Protein AF-A0A923ZHL1-F1 (afdb_monomer_lite)

Sequence (74 aa):
MTAPANFPVMSIAQANALLTAPGSVLEMETATIRGRPTRTWKNAPPTLRDVFVAGRAHGDKIFMVLDDERVTFE

Secondary structure (DSSP, 8-state):
-PPPTT-SSS-HHHHHHHHTSTTSTT-EEEEEETTEEEEEETTS-SSHHHHHHHGGGGTTSEEEEETTEEEE--

Radius of gyration: 19.23 Å; chains: 1; bounding box: 40×29×45 Å

pLDDT: mean 95.67, std 3.17, range [75.06, 98.25]

Foldseek 3Di:
DDDDPCPPVDDPVVV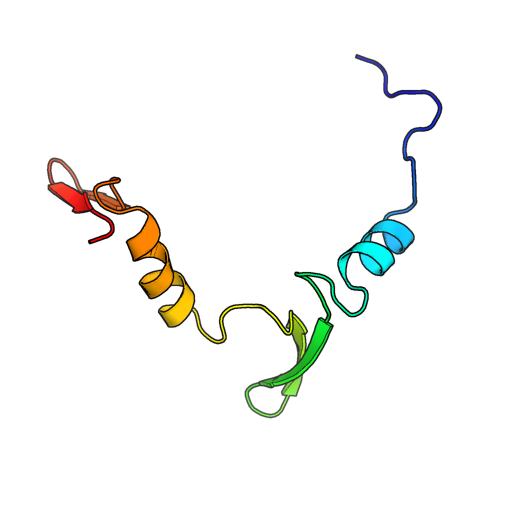VCVCCDPPHQQPWDWDQDPNDTDIDRPNDDPDVVSVLLVLCVQPQDFPDDDPPDTDGSD

Structure (mmCIF, N/CA/C/O backbone):
data_AF-A0A923ZHL1-F1
#
_entry.id   AF-A0A923ZHL1-F1
#
loop_
_atom_site.group_PDB
_atom_site.id
_atom_site.type_symbol
_atom_site.label_atom_id
_atom_site.label_alt_id
_atom_site.label_comp_id
_atom_site.label_asym_id
_atom_site.label_entity_id
_atom_site.label_seq_id
_atom_site.pdbx_PDB_ins_code
_atom_site.Cartn_x
_atom_site.Cartn_y
_atom_site.Cartn_z
_atom_site.occupancy
_atom_site.B_iso_or_equiv
_atom_site.auth_seq_id
_atom_site.auth_comp_id
_atom_site.auth_asym_id
_atom_site.auth_atom_id
_atom_site.pdbx_PDB_model_num
ATOM 1 N N . MET A 1 1 ? 22.290 7.749 20.146 1.00 75.06 1 MET A N 1
ATOM 2 C CA . MET A 1 1 ? 21.184 8.679 19.831 1.00 75.06 1 MET A CA 1
ATOM 3 C C . MET A 1 1 ? 20.071 8.399 20.829 1.00 75.06 1 MET A C 1
ATOM 5 O O . MET A 1 1 ? 19.628 7.260 20.887 1.00 75.06 1 MET A O 1
ATOM 9 N N . THR A 1 2 ? 19.703 9.356 21.679 1.00 88.50 2 THR A N 1
ATOM 10 C CA . THR A 1 2 ? 18.588 9.225 22.636 1.00 88.50 2 THR A CA 1
ATOM 11 C C . THR A 1 2 ? 17.299 9.741 22.002 1.00 88.50 2 THR A C 1
ATOM 13 O O . THR A 1 2 ? 17.328 10.706 21.240 1.00 88.50 2 THR A O 1
ATOM 16 N N . ALA A 1 3 ? 16.174 9.080 22.285 1.00 87.62 3 ALA A N 1
ATOM 17 C CA . ALA A 1 3 ? 14.865 9.533 21.823 1.00 87.62 3 ALA A CA 1
ATOM 18 C C . ALA A 1 3 ? 14.499 10.892 22.465 1.00 87.62 3 ALA A C 1
ATOM 20 O O . ALA A 1 3 ? 14.938 11.169 23.586 1.00 87.62 3 ALA A O 1
ATOM 21 N N . PRO A 1 4 ? 13.719 11.747 21.778 1.00 93.38 4 PRO A N 1
ATOM 22 C CA . PRO A 1 4 ? 13.297 13.034 22.325 1.00 93.38 4 PRO A CA 1
ATOM 23 C C . PRO A 1 4 ? 12.372 12.859 23.541 1.00 93.38 4 PRO A C 1
ATOM 25 O O . PRO A 1 4 ? 11.704 11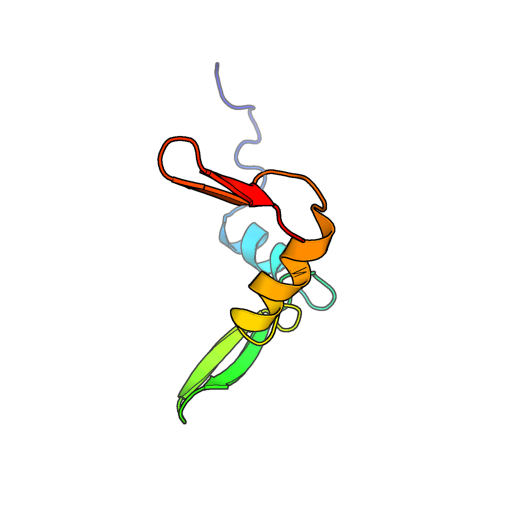.839 23.685 1.00 93.38 4 PRO A O 1
ATOM 28 N N . ALA A 1 5 ? 12.313 13.870 24.414 1.00 94.00 5 ALA A N 1
ATOM 29 C CA . ALA A 1 5 ? 11.602 13.799 25.699 1.00 94.00 5 ALA A CA 1
ATOM 30 C C . ALA A 1 5 ? 10.088 13.536 25.577 1.00 94.00 5 ALA A C 1
ATOM 32 O O . ALA A 1 5 ? 9.475 13.007 26.497 1.00 94.00 5 ALA A O 1
ATOM 33 N N . ASN A 1 6 ? 9.487 13.896 24.444 1.00 94.31 6 ASN A N 1
ATOM 34 C CA . ASN A 1 6 ? 8.077 13.665 24.141 1.00 94.31 6 ASN A CA 1
ATOM 35 C C . ASN A 1 6 ? 7.838 12.364 23.356 1.00 94.31 6 ASN A C 1
ATOM 37 O O . ASN A 1 6 ? 6.772 12.206 22.768 1.00 94.31 6 ASN A O 1
ATOM 41 N N . PHE A 1 7 ? 8.821 11.463 23.281 1.00 93.44 7 PHE A N 1
ATOM 42 C CA . PHE A 1 7 ? 8.661 10.184 22.606 1.00 93.44 7 PHE A CA 1
ATOM 43 C C . PHE A 1 7 ? 8.014 9.131 23.528 1.00 93.44 7 PHE A C 1
ATOM 45 O O . PHE A 1 7 ? 8.498 8.931 24.643 1.00 93.44 7 PHE A O 1
ATOM 52 N N . PRO A 1 8 ? 7.002 8.383 23.046 1.00 94.38 8 PRO A N 1
ATOM 53 C CA . PRO A 1 8 ? 6.301 8.582 21.778 1.00 94.38 8 PRO A CA 1
ATOM 54 C C . PRO A 1 8 ? 5.290 9.737 21.865 1.00 94.38 8 PRO A C 1
ATOM 56 O O . PRO A 1 8 ? 4.598 9.899 22.866 1.00 94.38 8 PRO A O 1
ATOM 59 N N . VAL A 1 9 ? 5.159 10.499 20.773 1.00 95.62 9 VAL A N 1
ATOM 60 C CA . VAL A 1 9 ? 4.260 11.672 20.688 1.00 95.62 9 VAL A CA 1
ATOM 61 C C . VAL A 1 9 ? 2.782 11.284 20.848 1.00 95.62 9 VAL A C 1
ATOM 63 O O . VAL A 1 9 ? 1.959 12.099 21.253 1.00 95.62 9 VAL A O 1
ATOM 66 N N . MET A 1 10 ? 2.437 10.035 20.533 1.00 96.94 10 MET A N 1
ATOM 67 C CA . MET A 1 10 ? 1.112 9.457 20.735 1.00 96.94 10 MET A CA 1
ATOM 68 C C . MET A 1 10 ? 1.211 7.940 20.913 1.00 96.94 10 MET A C 1
ATOM 70 O O . MET A 1 10 ? 2.195 7.313 20.518 1.00 96.94 10 MET A O 1
ATOM 74 N N . SER A 1 11 ? 0.167 7.338 21.473 1.00 97.25 11 SER A N 1
ATOM 75 C CA . SER A 1 11 ? 0.034 5.881 21.536 1.00 97.25 11 SER A CA 1
ATOM 76 C C . SER A 1 11 ? -0.193 5.266 20.148 1.00 97.25 11 SER A C 1
ATOM 78 O O . SER A 1 11 ? -0.720 5.907 19.239 1.00 97.25 11 SER A O 1
ATOM 80 N N . ILE A 1 12 ? 0.112 3.974 20.006 1.00 96.69 12 ILE A N 1
ATOM 81 C CA . ILE A 1 12 ? -0.201 3.199 18.791 1.00 96.69 12 ILE A CA 1
ATOM 82 C C . ILE A 1 12 ? -1.707 3.238 18.482 1.00 96.69 12 ILE A C 1
ATOM 84 O O . ILE A 1 12 ? -2.103 3.329 17.324 1.00 96.69 12 ILE A O 1
ATOM 88 N N . ALA A 1 13 ? -2.558 3.215 19.513 1.00 97.31 13 ALA A N 1
ATOM 89 C CA . ALA A 1 13 ? -4.006 3.295 19.344 1.00 97.31 13 ALA A CA 1
ATOM 90 C C . ALA A 1 13 ? -4.441 4.635 18.727 1.00 97.31 13 ALA A C 1
ATOM 92 O O . ALA A 1 13 ? -5.244 4.646 17.796 1.00 97.31 13 ALA A O 1
ATOM 93 N N . GLN A 1 14 ? -3.871 5.750 19.197 1.00 97.75 14 GLN A N 1
ATOM 94 C CA . GLN A 1 14 ? -4.120 7.076 18.622 1.00 97.75 14 GLN A CA 1
ATOM 95 C C . GLN A 1 14 ? -3.613 7.167 17.179 1.00 97.75 14 GLN A C 1
ATOM 97 O O . GLN A 1 14 ? -4.341 7.652 16.316 1.00 97.75 14 GLN A O 1
ATOM 102 N N . ALA A 1 15 ? -2.417 6.642 16.898 1.00 97.00 15 ALA A N 1
ATOM 103 C CA . ALA A 1 15 ? -1.877 6.608 15.541 1.00 97.00 15 ALA A CA 1
ATOM 104 C C . ALA A 1 15 ? -2.791 5.822 14.588 1.00 97.00 15 ALA A C 1
ATOM 106 O O . ALA A 1 15 ? -3.136 6.316 13.519 1.00 97.00 15 ALA A O 1
ATOM 107 N N . ASN A 1 16 ? -3.255 4.638 14.998 1.00 96.19 16 ASN A N 1
ATOM 108 C CA . ASN A 1 16 ? -4.175 3.828 14.199 1.00 96.19 16 ASN A CA 1
ATOM 109 C C . ASN A 1 16 ? -5.511 4.541 13.956 1.00 96.19 16 ASN A C 1
ATOM 111 O O . ASN A 1 16 ? -6.016 4.512 12.834 1.00 96.19 16 ASN A O 1
ATOM 115 N N . ALA A 1 17 ? -6.077 5.189 14.979 1.00 96.19 17 ALA A N 1
ATOM 116 C CA . ALA A 1 17 ? -7.330 5.930 14.847 1.00 96.19 17 ALA A CA 1
ATOM 117 C C . ALA A 1 17 ? -7.204 7.093 13.851 1.00 96.19 17 ALA A C 1
ATOM 119 O O . ALA A 1 17 ? -8.078 7.269 13.010 1.00 96.19 17 ALA A O 1
ATOM 120 N N . LEU A 1 18 ? -6.097 7.840 13.904 1.00 96.44 18 LEU A N 1
ATOM 121 C CA . LEU A 1 18 ? -5.822 8.934 12.970 1.00 96.44 18 LEU A CA 1
ATOM 122 C C . LEU A 1 18 ? -5.595 8.423 11.546 1.00 96.44 18 LEU A C 1
ATOM 124 O O . LEU A 1 18 ? -6.201 8.926 10.605 1.00 96.44 18 LEU A O 1
ATOM 128 N N . LEU A 1 19 ? -4.753 7.400 11.386 1.00 96.50 19 LEU A N 1
ATOM 129 C CA . LEU A 1 19 ? -4.424 6.839 10.077 1.00 96.50 19 LEU A CA 1
ATOM 130 C C . LEU A 1 19 ? -5.642 6.226 9.384 1.00 96.50 19 LEU A C 1
ATOM 132 O O . LEU A 1 19 ? -5.724 6.299 8.165 1.00 96.50 19 LEU A O 1
ATOM 136 N N . THR A 1 20 ? -6.583 5.643 10.129 1.00 97.19 20 THR A N 1
ATOM 137 C CA . THR A 1 20 ? -7.753 4.942 9.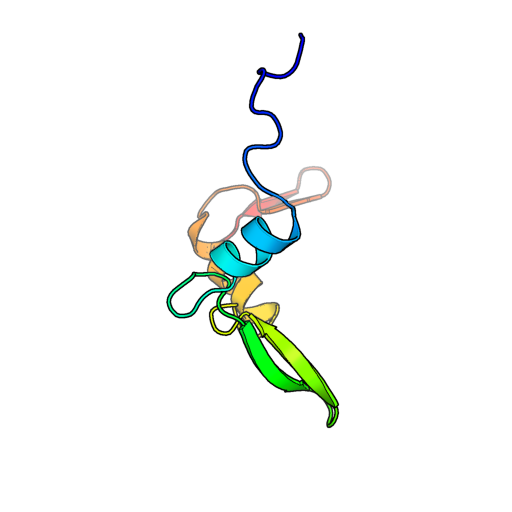565 1.00 97.19 20 THR A CA 1
ATOM 138 C C . THR A 1 20 ? -9.054 5.748 9.598 1.00 97.19 20 THR A C 1
ATOM 140 O O . THR A 1 20 ? -10.117 5.205 9.293 1.00 97.19 20 THR A O 1
ATOM 143 N N . ALA A 1 21 ? -8.981 7.035 9.954 1.00 96.69 21 ALA A N 1
ATOM 144 C CA . ALA A 1 21 ? -10.135 7.927 10.012 1.00 96.69 21 ALA A CA 1
ATOM 145 C C . ALA A 1 21 ? -10.821 8.093 8.635 1.00 96.69 21 ALA A C 1
ATOM 147 O O . ALA A 1 21 ? -10.157 7.963 7.600 1.00 96.69 21 ALA A O 1
ATOM 148 N N . PRO A 1 22 ? -12.128 8.424 8.596 1.00 96.88 22 PRO A N 1
ATOM 149 C CA . PRO A 1 22 ? -12.822 8.751 7.351 1.00 96.88 22 PRO A CA 1
ATOM 150 C C . PRO A 1 22 ? -12.106 9.849 6.553 1.00 96.88 22 PRO A C 1
ATOM 152 O O . PRO A 1 22 ? -11.660 10.846 7.120 1.00 96.88 22 PRO A O 1
ATOM 155 N N . GLY A 1 23 ? -11.993 9.665 5.240 1.00 95.44 23 GLY A N 1
ATOM 156 C CA . GLY A 1 23 ? -11.255 10.534 4.323 1.00 95.44 23 GLY A CA 1
ATOM 157 C C . GLY A 1 23 ? -9.754 10.241 4.230 1.00 95.44 23 GLY A C 1
ATOM 158 O O . GLY A 1 23 ? -9.091 10.781 3.347 1.00 95.44 23 GLY A O 1
ATOM 159 N N . SER A 1 24 ? -9.200 9.387 5.096 1.00 96.12 24 SER A N 1
ATOM 160 C CA . SER A 1 24 ? -7.800 8.967 5.000 1.00 96.12 24 SER A CA 1
ATOM 161 C C . SER A 1 24 ? -7.574 7.969 3.861 1.00 96.12 24 SER A C 1
ATOM 163 O O . SER A 1 24 ? -8.443 7.170 3.508 1.00 96.12 24 SER A O 1
ATOM 165 N N . VAL A 1 25 ? -6.345 7.919 3.345 1.00 94.25 25 VAL A N 1
ATOM 166 C CA . VAL A 1 25 ? -5.908 6.878 2.398 1.00 94.25 25 VAL A CA 1
ATOM 167 C C . VAL A 1 25 ? -6.037 5.465 2.980 1.00 94.25 25 VAL A C 1
ATOM 169 O O . VAL A 1 25 ? -6.265 4.522 2.229 1.00 94.25 25 VAL A O 1
ATOM 172 N N . LEU A 1 26 ? -5.953 5.323 4.310 1.00 96.44 26 LEU A N 1
ATOM 173 C CA . LEU A 1 26 ? -6.163 4.054 5.019 1.00 96.44 26 LEU A CA 1
ATOM 174 C C . LEU A 1 26 ? -7.545 3.968 5.687 1.00 96.44 26 LEU A C 1
ATOM 176 O O . LEU A 1 26 ? -7.706 3.199 6.636 1.00 96.44 26 LEU A O 1
ATOM 180 N N . GLU A 1 27 ? -8.535 4.746 5.230 1.00 97.75 27 GLU A N 1
ATOM 181 C CA . GLU A 1 27 ? -9.927 4.598 5.675 1.00 97.75 27 GLU A CA 1
ATOM 182 C C . GLU A 1 27 ? -10.352 3.128 5.575 1.00 97.75 27 GLU A C 1
ATOM 184 O O . GLU A 1 27 ? -10.126 2.458 4.562 1.00 97.75 27 GLU A O 1
ATOM 189 N N . MET A 1 28 ? -10.941 2.617 6.654 1.00 97.12 28 MET A N 1
ATOM 190 C CA . MET A 1 28 ? -11.305 1.209 6.774 1.00 97.12 28 MET A CA 1
ATOM 191 C C . MET A 1 28 ? -12.794 1.009 6.524 1.00 97.12 28 MET A C 1
ATOM 193 O O . MET A 1 28 ? -13.627 1.752 7.039 1.00 97.12 28 MET A O 1
ATOM 197 N N . GLU A 1 29 ? -13.129 -0.074 5.841 1.00 96.44 29 GLU A N 1
ATOM 198 C CA . GLU A 1 29 ? -14.496 -0.561 5.700 1.00 96.44 29 GLU A CA 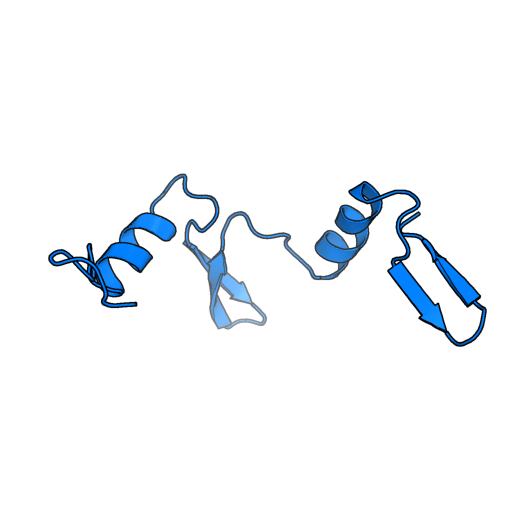1
ATOM 199 C C . GLU A 1 29 ? -14.577 -2.056 6.029 1.00 96.44 29 GLU A C 1
ATOM 201 O O . GLU A 1 29 ? -13.573 -2.708 6.336 1.00 96.44 29 GLU A O 1
ATOM 206 N N . THR A 1 30 ? -15.793 -2.601 6.016 1.00 97.25 30 THR A N 1
ATOM 207 C CA . THR A 1 30 ? -16.013 -4.047 6.099 1.00 97.25 30 THR A CA 1
ATOM 208 C C . THR A 1 30 ? -16.550 -4.541 4.767 1.00 97.25 30 THR A C 1
ATOM 210 O O . THR A 1 30 ? -17.663 -4.191 4.382 1.00 97.25 30 THR A O 1
ATOM 213 N N . ALA A 1 31 ? -15.777 -5.390 4.098 1.00 94.94 31 ALA A N 1
ATOM 214 C CA . ALA A 1 31 ? -16.163 -6.047 2.859 1.00 94.94 31 ALA A CA 1
ATOM 215 C C . ALA A 1 31 ? -16.447 -7.534 3.103 1.00 94.94 31 ALA A C 1
ATOM 217 O O . ALA A 1 31 ? -15.851 -8.173 3.975 1.00 94.94 31 ALA A O 1
ATOM 218 N N . THR A 1 32 ? -17.346 -8.118 2.311 1.00 96.88 32 THR A N 1
ATOM 219 C CA . THR A 1 32 ? -17.563 -9.571 2.326 1.00 96.88 32 THR A CA 1
ATOM 220 C C . THR A 1 32 ? -16.601 -10.235 1.350 1.00 96.88 32 THR A C 1
ATOM 222 O O . THR A 1 32 ? -16.749 -10.099 0.139 1.00 96.88 32 THR A O 1
ATOM 225 N N . ILE A 1 33 ? -15.639 -11.000 1.865 1.00 94.38 33 ILE A N 1
ATOM 226 C CA . ILE A 1 33 ? -14.665 -11.742 1.056 1.00 94.38 33 ILE A CA 1
ATOM 227 C C . ILE A 1 33 ? -14.908 -13.232 1.268 1.00 94.38 33 ILE A C 1
ATOM 229 O O . ILE A 1 33 ? -14.778 -13.739 2.381 1.00 94.38 33 ILE A O 1
ATOM 233 N N . ARG A 1 34 ? -15.284 -13.951 0.200 1.00 95.25 34 ARG A N 1
ATOM 234 C CA . ARG A 1 34 ? -15.599 -15.396 0.253 1.00 95.25 34 ARG A CA 1
ATOM 235 C C . ARG A 1 34 ? -16.600 -15.740 1.373 1.00 95.25 34 ARG A C 1
ATOM 237 O O . ARG A 1 34 ? -16.396 -16.686 2.133 1.00 95.25 34 ARG A O 1
ATOM 244 N N . GLY A 1 35 ? -17.644 -14.917 1.508 1.00 97.50 35 GLY A N 1
ATOM 245 C CA . GLY A 1 35 ? -18.692 -15.062 2.524 1.00 97.50 35 GLY A CA 1
ATOM 246 C C . GLY A 1 35 ? -18.293 -14.657 3.948 1.00 97.50 35 GLY A C 1
ATOM 247 O O . GLY A 1 35 ? -19.089 -14.845 4.863 1.00 97.50 35 GLY A O 1
ATOM 248 N N . ARG A 1 36 ? -17.086 -14.114 4.168 1.00 98.00 36 ARG A N 1
ATOM 249 C CA . ARG A 1 36 ? -16.615 -13.685 5.492 1.00 98.00 36 ARG A CA 1
ATOM 250 C C . ARG A 1 36 ? -16.523 -12.160 5.588 1.00 98.00 36 ARG A C 1
ATOM 252 O O . ARG A 1 36 ? -15.875 -11.556 4.727 1.00 98.00 36 ARG A O 1
ATOM 259 N N . PRO A 1 37 ? -17.105 -11.535 6.629 1.00 98.19 37 PRO A N 1
ATOM 260 C CA . PRO A 1 37 ? -16.899 -10.116 6.884 1.00 98.19 37 PRO A CA 1
ATOM 261 C C . PRO A 1 37 ? -15.426 -9.885 7.217 1.00 98.19 37 PRO A C 1
ATOM 263 O O . PRO A 1 37 ? -14.874 -10.500 8.129 1.00 98.19 37 PRO A O 1
ATOM 266 N N . THR A 1 38 ? -14.780 -9.027 6.441 1.00 96.62 38 THR A N 1
ATOM 267 C CA . THR A 1 38 ? -13.345 -8.768 6.519 1.00 96.62 38 THR A CA 1
ATOM 268 C C . THR A 1 38 ? -13.126 -7.267 6.558 1.00 96.62 38 THR A C 1
ATOM 270 O O . THR A 1 38 ? -13.684 -6.535 5.743 1.00 96.62 38 THR A O 1
ATOM 273 N N . ARG A 1 39 ? -12.309 -6.800 7.504 1.00 95.38 39 ARG A N 1
ATOM 274 C CA . ARG A 1 39 ? -11.864 -5.406 7.519 1.00 95.38 39 ARG A CA 1
ATOM 275 C C . ARG A 1 39 ? -10.863 -5.175 6.394 1.00 95.38 39 ARG A C 1
ATOM 277 O O . ARG A 1 39 ? -9.861 -5.882 6.317 1.00 95.38 39 ARG A O 1
ATOM 284 N N . THR A 1 40 ? -11.122 -4.173 5.571 1.00 95.12 40 THR A N 1
ATOM 285 C CA . THR A 1 40 ? -10.300 -3.804 4.413 1.00 95.12 40 THR A CA 1
ATOM 286 C C . THR A 1 40 ? -10.042 -2.303 4.404 1.00 95.12 40 THR A C 1
ATOM 288 O O . THR A 1 40 ? -10.768 -1.540 5.041 1.00 95.12 40 THR A O 1
ATOM 291 N N . TRP A 1 41 ? -9.005 -1.875 3.684 1.00 95.88 41 TRP A N 1
ATOM 292 C CA . TRP A 1 41 ? -8.845 -0.470 3.315 1.00 95.88 41 TRP A CA 1
ATOM 293 C C . TRP A 1 41 ? -9.769 -0.165 2.144 1.00 95.88 41 TRP A C 1
ATOM 295 O O . TRP A 1 41 ? -9.646 -0.780 1.086 1.00 95.88 41 TRP A O 1
ATOM 305 N N . LYS A 1 42 ? -10.666 0.799 2.329 1.00 95.69 42 LYS A N 1
ATOM 306 C CA . LYS A 1 42 ? -11.670 1.206 1.340 1.00 95.69 42 LYS A CA 1
ATOM 307 C C . LYS A 1 42 ? -11.052 1.717 0.039 1.00 95.69 42 LYS A C 1
ATOM 309 O O . LYS A 1 42 ? -11.586 1.497 -1.039 1.00 95.69 42 LYS A O 1
ATOM 314 N N . ASN A 1 43 ? -9.909 2.390 0.152 1.00 94.56 43 ASN A N 1
ATOM 315 C CA . ASN A 1 43 ? -9.230 3.034 -0.971 1.00 94.56 43 ASN A CA 1
ATOM 316 C C . ASN A 1 43 ? -8.088 2.179 -1.554 1.00 94.56 43 ASN A C 1
ATOM 318 O O . ASN A 1 43 ? -7.324 2.666 -2.387 1.00 94.56 43 ASN A O 1
ATOM 322 N N . ALA A 1 44 ? -7.927 0.926 -1.106 1.00 93.44 44 ALA A N 1
ATOM 323 C CA . ALA A 1 44 ? -6.913 0.033 -1.660 1.00 93.44 44 ALA A CA 1
ATOM 324 C C . ALA A 1 44 ? -7.321 -0.494 -3.048 1.00 93.44 44 ALA A C 1
ATOM 326 O O . ALA A 1 44 ? -8.514 -0.633 -3.328 1.00 93.44 44 ALA A O 1
ATOM 327 N N . PRO A 1 45 ? -6.349 -0.851 -3.912 1.00 93.75 45 PRO A N 1
ATOM 328 C CA . PRO A 1 45 ? -6.646 -1.546 -5.159 1.00 93.75 45 PRO A CA 1
ATOM 329 C C . PRO A 1 45 ? -7.442 -2.837 -4.887 1.00 93.75 45 PRO A C 1
ATOM 331 O O . PRO A 1 45 ? -7.078 -3.589 -3.977 1.00 93.75 45 PRO A O 1
ATOM 334 N N . PRO A 1 46 ? -8.513 -3.123 -5.651 1.00 90.12 46 PRO A N 1
ATOM 335 C CA . PRO A 1 46 ? -9.449 -4.194 -5.312 1.00 90.12 46 PRO A CA 1
ATOM 336 C C . PRO A 1 46 ? -8.845 -5.594 -5.479 1.00 90.12 46 PRO A C 1
ATOM 338 O O . PRO A 1 46 ? -9.302 -6.545 -4.840 1.00 90.12 46 PRO A O 1
ATOM 341 N N . THR A 1 47 ? -7.811 -5.746 -6.313 1.00 92.69 47 THR A N 1
ATOM 342 C CA . THR A 1 47 ? -7.089 -7.009 -6.496 1.00 92.69 47 THR A CA 1
ATOM 343 C C . THR A 1 47 ? -5.582 -6.799 -6.674 1.00 92.69 47 THR A C 1
ATOM 345 O O . THR A 1 47 ? -5.114 -5.718 -7.029 1.00 92.69 47 THR A O 1
ATOM 348 N N . LEU A 1 48 ? -4.800 -7.873 -6.514 1.00 94.00 48 LEU A N 1
ATOM 349 C CA . LEU A 1 48 ? -3.367 -7.864 -6.845 1.00 94.00 48 LEU A CA 1
ATOM 350 C C . LEU A 1 48 ? -3.098 -7.557 -8.327 1.00 94.00 48 LEU A C 1
ATOM 352 O O . LEU A 1 48 ? -2.041 -7.024 -8.655 1.00 94.00 48 LEU A O 1
ATOM 356 N N . ARG A 1 49 ? -4.046 -7.859 -9.224 1.00 96.06 49 ARG A N 1
ATOM 357 C CA . ARG A 1 49 ? -3.922 -7.504 -10.641 1.00 96.06 49 ARG A CA 1
ATOM 358 C C . ARG A 1 49 ? -3.903 -5.989 -10.821 1.00 96.06 49 ARG A C 1
ATOM 360 O O . ARG A 1 49 ? -3.112 -5.500 -11.617 1.00 96.06 49 ARG A O 1
ATOM 367 N N . ASP A 1 50 ? -4.733 -5.260 -10.080 1.00 96.62 50 ASP A N 1
ATOM 368 C CA . ASP A 1 50 ? -4.777 -3.795 -10.148 1.00 96.62 50 ASP A CA 1
ATOM 369 C C . ASP A 1 50 ? -3.471 -3.180 -9.641 1.00 96.62 50 ASP A C 1
ATOM 371 O O . ASP A 1 50 ? -2.965 -2.236 -10.242 1.00 96.62 50 ASP A O 1
ATOM 375 N N . VAL A 1 51 ? -2.866 -3.772 -8.603 1.00 95.56 51 VAL A N 1
ATOM 376 C CA . VAL A 1 51 ? -1.521 -3.398 -8.134 1.00 95.56 51 VAL A CA 1
ATOM 377 C C . VAL A 1 51 ? -0.481 -3.606 -9.237 1.00 95.56 51 VAL A C 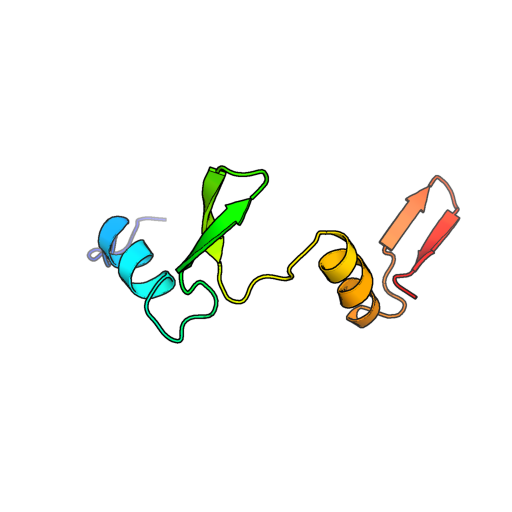1
ATOM 379 O O . VAL A 1 51 ? 0.321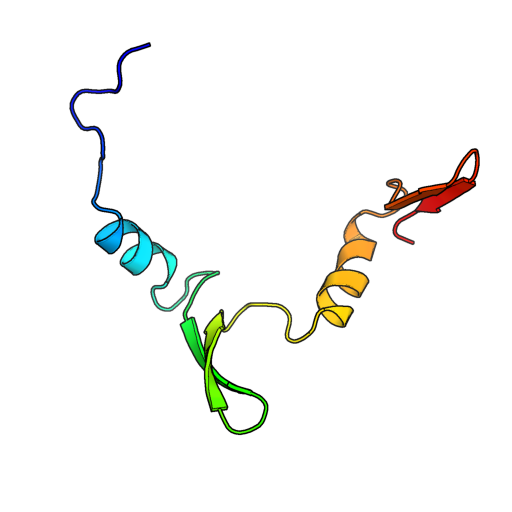 -2.714 -9.502 1.00 95.56 51 VAL A O 1
ATOM 382 N N . PHE A 1 52 ? -0.508 -4.760 -9.911 1.00 94.75 52 PHE A N 1
ATOM 383 C CA . PHE A 1 52 ? 0.422 -5.060 -11.001 1.00 94.75 52 PHE A CA 1
ATOM 384 C C . PHE A 1 52 ? 0.259 -4.088 -12.178 1.00 94.75 52 PHE A C 1
ATOM 386 O O . PHE A 1 52 ? 1.241 -3.544 -12.672 1.00 94.75 52 PHE A O 1
ATOM 393 N N . VAL A 1 53 ? -0.983 -3.808 -12.588 1.00 95.88 53 VAL A N 1
ATOM 394 C CA . VAL A 1 53 ? -1.285 -2.847 -13.660 1.00 95.88 53 VAL A CA 1
ATOM 395 C C . VAL A 1 53 ? -0.840 -1.432 -13.287 1.00 95.88 53 VAL A C 1
ATOM 397 O O . VAL A 1 53 ? -0.280 -0.744 -14.137 1.00 95.88 53 VAL A O 1
ATOM 400 N N . ALA A 1 54 ? -1.040 -1.006 -12.036 1.00 96.06 54 ALA A N 1
ATOM 401 C CA . ALA A 1 54 ? -0.575 0.294 -11.551 1.00 96.06 54 ALA A CA 1
ATOM 402 C C . ALA A 1 54 ? 0.957 0.431 -11.603 1.00 96.06 54 ALA A C 1
ATOM 404 O O . ALA A 1 54 ? 1.467 1.539 -11.765 1.00 96.06 54 ALA A O 1
ATOM 405 N N . GLY A 1 55 ? 1.685 -0.689 -11.531 1.00 96.12 55 GLY A N 1
ATOM 406 C CA . GLY A 1 55 ? 3.138 -0.737 -11.669 1.00 96.12 55 GLY A CA 1
ATOM 407 C C . GLY A 1 55 ? 3.661 -0.126 -12.971 1.00 96.12 55 GLY A C 1
ATOM 408 O O . GLY A 1 55 ? 4.745 0.448 -12.950 1.00 96.12 55 GLY A O 1
ATOM 409 N N . ARG A 1 56 ? 2.878 -0.141 -14.062 1.00 96.19 56 ARG A N 1
ATOM 410 C CA . ARG A 1 56 ? 3.230 0.515 -15.340 1.00 96.19 56 ARG A CA 1
ATOM 411 C C . ARG A 1 56 ? 3.646 1.979 -15.186 1.00 96.19 56 ARG A C 1
ATOM 413 O O . ARG A 1 56 ? 4.531 2.454 -15.879 1.00 96.19 56 ARG A O 1
ATOM 420 N N . ALA A 1 57 ? 3.124 2.686 -14.178 1.00 97.50 57 ALA A N 1
ATOM 421 C CA . ALA A 1 57 ? 3.533 4.060 -13.866 1.00 97.50 57 ALA A CA 1
ATOM 422 C C . ALA A 1 57 ? 5.039 4.226 -13.554 1.00 97.50 57 ALA A C 1
ATOM 424 O O . ALA A 1 57 ? 5.542 5.349 -13.487 1.00 97.50 57 ALA A O 1
ATOM 425 N N . HIS A 1 58 ? 5.772 3.133 -13.336 1.00 97.25 58 HIS A N 1
ATOM 426 C CA . HIS A 1 58 ? 7.221 3.132 -13.176 1.00 97.25 58 HIS A CA 1
ATOM 427 C C . HIS A 1 58 ? 8.006 3.130 -14.500 1.00 97.25 58 HIS A C 1
ATOM 429 O O . HIS A 1 58 ? 9.213 3.376 -14.447 1.00 97.25 58 HIS A O 1
ATOM 435 N N . GLY A 1 59 ? 7.350 2.926 -15.649 1.00 97.19 59 GLY A N 1
ATOM 436 C CA . GLY A 1 59 ? 7.934 3.025 -16.988 1.00 97.19 59 GLY A CA 1
ATOM 437 C C . GLY A 1 59 ? 9.108 2.070 -17.210 1.00 97.19 59 GLY A C 1
ATOM 438 O O . GLY A 1 59 ? 9.082 0.908 -16.807 1.00 97.19 59 GLY A O 1
ATOM 439 N N . ASP A 1 60 ? 10.195 2.597 -17.768 1.00 97.81 60 ASP A N 1
ATOM 440 C CA . ASP A 1 60 ? 11.391 1.824 -18.136 1.00 97.81 60 ASP A CA 1
ATOM 441 C C . ASP A 1 60 ? 12.246 1.355 -16.939 1.00 97.81 60 ASP A C 1
ATOM 443 O O . ASP A 1 60 ? 13.369 0.872 -17.106 1.00 97.81 60 ASP A O 1
ATOM 447 N N . LYS A 1 61 ? 11.764 1.501 -15.696 1.00 98.25 61 LYS A N 1
ATOM 448 C CA . LYS A 1 61 ? 12.450 0.919 -14.534 1.00 98.25 61 LYS A CA 1
ATOM 449 C C . LYS A 1 61 ? 12.450 -0.604 -14.643 1.00 98.25 61 LYS A C 1
ATOM 451 O O . LYS A 1 61 ? 11.478 -1.204 -15.086 1.00 98.25 61 LYS A O 1
ATOM 456 N N . ILE A 1 62 ? 13.526 -1.237 -14.178 1.00 97.88 62 ILE A N 1
ATOM 457 C CA . ILE A 1 62 ? 13.622 -2.699 -14.170 1.00 97.88 62 ILE A CA 1
ATOM 458 C C . ILE A 1 62 ? 12.657 -3.271 -13.129 1.00 97.88 62 ILE A C 1
ATOM 460 O O . ILE A 1 62 ? 12.771 -2.976 -11.939 1.00 97.88 62 ILE A O 1
ATOM 464 N N . PHE A 1 63 ? 11.716 -4.086 -13.598 1.00 97.06 63 PHE A N 1
ATOM 465 C CA . PHE A 1 63 ? 10.747 -4.820 -12.791 1.00 97.06 63 PHE A CA 1
ATOM 466 C C . PHE A 1 63 ? 11.298 -6.183 -12.358 1.00 97.06 63 PHE A C 1
ATOM 468 O O . PHE A 1 63 ? 11.178 -6.560 -11.193 1.00 97.06 63 PHE A O 1
ATOM 475 N N . MET A 1 64 ? 11.927 -6.913 -13.282 1.00 97.44 64 MET A N 1
ATOM 476 C CA . MET A 1 64 ? 12.430 -8.266 -13.044 1.00 97.44 64 MET A CA 1
ATOM 477 C C . MET A 1 64 ? 13.802 -8.458 -13.691 1.00 97.44 64 MET A C 1
ATOM 479 O O . MET A 1 64 ? 14.056 -7.960 -14.788 1.00 97.44 64 MET A O 1
ATOM 483 N N . VAL A 1 65 ? 14.674 -9.190 -12.997 1.00 98.00 65 VAL A N 1
ATOM 484 C CA . VAL A 1 65 ? 16.002 -9.591 -13.475 1.00 98.00 65 VAL A CA 1
ATOM 485 C C . VAL A 1 65 ? 16.102 -11.107 -13.388 1.00 98.00 65 VAL A C 1
ATOM 487 O O . VAL A 1 65 ? 15.829 -11.674 -12.328 1.00 98.00 65 VAL A O 1
ATOM 490 N N . LEU A 1 66 ? 16.507 -11.739 -14.484 1.00 98.25 66 LEU A N 1
ATOM 491 C CA . LEU A 1 66 ? 16.858 -13.155 -14.539 1.00 98.25 66 LEU A CA 1
ATOM 492 C C . LEU A 1 66 ? 18.132 -13.292 -15.372 1.00 98.25 66 LEU A C 1
ATOM 494 O O . LEU A 1 66 ? 18.104 -13.060 -16.574 1.00 98.25 66 LEU A O 1
ATOM 498 N N . ASP A 1 67 ? 19.248 -13.634 -14.730 1.00 97.56 67 ASP A N 1
ATOM 499 C CA . ASP A 1 67 ? 20.577 -13.623 -15.349 1.00 97.56 67 ASP A CA 1
ATOM 500 C C . ASP A 1 67 ? 20.870 -12.276 -16.049 1.00 97.56 67 ASP A C 1
ATOM 502 O O . ASP A 1 67 ? 20.896 -11.225 -15.398 1.00 97.56 67 ASP A O 1
ATOM 506 N N . ASP A 1 68 ? 21.062 -12.288 -17.370 1.00 97.81 68 ASP A N 1
ATOM 507 C CA . ASP A 1 68 ? 21.269 -11.084 -18.179 1.00 97.81 68 ASP A CA 1
ATOM 508 C C . ASP A 1 68 ? 19.957 -10.437 -18.656 1.00 97.81 68 ASP A C 1
ATOM 510 O O . ASP A 1 68 ? 19.960 -9.284 -19.110 1.00 97.81 68 ASP A O 1
ATOM 514 N N . GLU A 1 69 ? 18.825 -11.130 -18.509 1.00 97.88 69 GLU A N 1
ATOM 515 C CA . GLU A 1 69 ? 17.512 -10.635 -18.904 1.00 97.88 69 GLU A CA 1
ATOM 516 C C . GLU A 1 69 ? 16.985 -9.593 -17.921 1.00 97.88 69 GLU A C 1
ATOM 518 O O . GLU A 1 69 ? 17.040 -9.731 -16.694 1.00 97.88 69 GLU A O 1
ATOM 523 N N . ARG A 1 70 ? 16.440 -8.520 -18.493 1.00 98.25 70 ARG A N 1
ATOM 524 C CA . ARG A 1 70 ? 15.851 -7.393 -17.777 1.00 98.25 70 ARG A CA 1
ATOM 525 C C . ARG A 1 70 ? 14.500 -7.090 -18.397 1.00 98.25 70 ARG A C 1
ATOM 527 O O . ARG A 1 70 ? 14.425 -6.780 -19.582 1.00 98.25 70 ARG A O 1
ATOM 534 N N . VAL A 1 71 ? 13.456 -7.162 -17.581 1.00 97.56 71 VAL A N 1
ATOM 535 C CA . VAL A 1 71 ? 12.086 -6.810 -17.968 1.00 97.56 71 VAL A CA 1
ATOM 536 C C . VAL A 1 71 ? 11.705 -5.523 -17.248 1.00 97.56 71 VAL A C 1
ATOM 538 O O . VAL A 1 71 ? 11.932 -5.400 -16.040 1.00 97.56 71 VAL A O 1
ATOM 541 N N . THR A 1 72 ? 11.170 -4.557 -17.988 1.00 97.88 72 THR A N 1
ATOM 542 C CA . THR A 1 72 ? 10.690 -3.264 -17.479 1.00 97.88 72 THR A CA 1
ATOM 543 C C . THR A 1 72 ? 9.263 -3.358 -16.931 1.00 97.88 72 THR A C 1
ATOM 545 O O . THR A 1 72 ? 8.651 -4.423 -16.974 1.00 97.88 72 THR A O 1
ATOM 548 N N . PHE A 1 73 ? 8.732 -2.271 -16.360 1.00 97.25 73 PHE A N 1
ATOM 549 C CA . PHE A 1 73 ? 7.324 -2.231 -15.935 1.00 97.25 73 PHE A CA 1
ATOM 550 C C . PHE A 1 73 ? 6.334 -2.073 -17.104 1.00 97.25 73 PHE A C 1
ATOM 552 O O . PHE A 1 73 ? 5.151 -2.360 -16.911 1.00 97.25 73 PHE A O 1
ATOM 559 N N . GLU A 1 74 ? 6.804 -1.633 -18.276 1.00 92.88 74 GLU A N 1
ATOM 560 C CA . GLU A 1 74 ? 6.062 -1.631 -19.551 1.00 92.88 74 GLU A CA 1
ATOM 561 C C . GLU A 1 74 ? 6.237 -2.935 -20.333 1.00 92.88 74 GLU A C 1
ATOM 563 O O . GLU A 1 74 ? 7.386 -3.441 -20.369 1.00 92.88 74 GLU A O 1
#